Protein AF-A0A9D4QXK1-F1 (afdb_monomer_lite)

Foldseek 3Di:
DPPVLVVLLVVLVVVLVVLVVVLVVLVVVLVVQVVDPVRPVVSVVSVVVSVVSVVVSVVSVLVSVVSVLVVVLVVVLVVLCVVLVVVLVVLVVVCCVVPHHDPVSVVVSVVSVVVSVVVNVVSVVVSVVCSVVVVVVVVVVVVVVVVVVVVVVVVVVVVVVVVVVVVVVVVPD

Secondary structure (DSSP, 8-state):
--HHHHHHHHHHHHHHHHHHHHHHHHHHHHHHHTTSGGGHHHHHHHHHHHHHHHHHHHHHHHHHHHHHHHHHHHHHHHHHHHHHHHHHHHHHHHHGGGT---HHHHHHHHHHHHHHHHHHHHHHHHHHHHHHHHHHHHHHHHHHHHHHHHHHHHHHHHHHHHHHHHHHHHT--

Sequence (173 aa):
MSKKYHRAVRVIAGVDNVFVVFSMVLGATGIGVLSTIIAAPIAIAMEGAALGIGLLSIVGSQTNKKLSMKAEKHEQIKTLADAKLNTISDLISKALADDRISDEEYSLILSELDKFNQMKEEIRSKIREGLDEETKQSLIAKGRDDAILSFQTMFSKSKETFIKKDEHRSNNV

Structure (mmCIF, N/CA/C/O backbone):
data_AF-A0A9D4QXK1-F1
#
_entry.id   AF-A0A9D4QXK1-F1
#
loop_
_atom_site.group_PDB
_atom_site.id
_atom_site.type_symbol
_atom_site.label_atom_id
_atom_site.label_alt_id
_atom_site.label_comp_id
_atom_site.label_asym_id
_atom_site.label_entity_id
_atom_site.label_seq_id
_atom_site.pdbx_PDB_ins_code
_atom_site.Cartn_x
_atom_site.Cartn_y
_atom_site.Cartn_z
_atom_site.occupancy
_atom_site.B_iso_or_equiv
_atom_site.auth_seq_id
_atom_site.auth_comp_id
_atom_site.auth_asym_id
_atom_site.auth_atom_id
_atom_site.pdbx_PDB_model_num
ATOM 1 N N . MET A 1 1 ? -4.986 -7.744 4.309 1.00 53.44 1 MET A N 1
ATOM 2 C CA . MET A 1 1 ? -4.793 -7.047 3.014 1.00 53.44 1 MET A CA 1
ATOM 3 C C . MET A 1 1 ? -6.011 -7.110 2.092 1.00 53.44 1 MET A C 1
ATOM 5 O O . MET A 1 1 ? -6.608 -8.167 1.912 1.00 53.44 1 MET A O 1
ATOM 9 N N . SER A 1 2 ? -6.356 -6.003 1.423 1.00 60.94 2 SER A N 1
ATOM 10 C CA . SER A 1 2 ? -7.373 -5.997 0.355 1.00 60.94 2 SER A CA 1
ATOM 11 C C . SER A 1 2 ? -6.829 -6.686 -0.911 1.00 60.94 2 SER A C 1
ATOM 13 O O . SER A 1 2 ? -5.798 -6.282 -1.453 1.00 60.94 2 SER A O 1
ATOM 15 N N . LYS A 1 3 ? -7.535 -7.716 -1.414 1.00 69.12 3 LYS A N 1
ATOM 16 C CA . LYS A 1 3 ? -7.162 -8.500 -2.618 1.00 69.12 3 LYS A CA 1
ATOM 17 C C . LYS A 1 3 ? -6.831 -7.623 -3.837 1.00 69.12 3 LYS A C 1
ATOM 19 O O . LYS A 1 3 ? -6.024 -8.009 -4.680 1.00 69.12 3 LYS A O 1
ATOM 24 N N . LYS A 1 4 ? -7.443 -6.437 -3.922 1.00 69.75 4 LYS A N 1
ATOM 25 C CA . LYS A 1 4 ? -7.260 -5.484 -5.025 1.00 69.75 4 LYS A CA 1
ATOM 26 C C . LYS A 1 4 ? -5.856 -4.867 -5.026 1.00 69.75 4 LYS A C 1
ATOM 28 O O . LYS A 1 4 ? -5.248 -4.782 -6.088 1.00 69.75 4 LYS A O 1
ATOM 33 N N . TYR A 1 5 ? -5.314 -4.515 -3.857 1.00 68.38 5 TYR A N 1
ATOM 34 C CA . TYR A 1 5 ? -3.969 -3.933 -3.750 1.00 68.38 5 TYR A CA 1
ATOM 35 C C . TYR A 1 5 ? -2.878 -4.952 -4.059 1.00 68.38 5 TYR A C 1
ATOM 37 O O . TYR A 1 5 ? -1.964 -4.645 -4.816 1.00 68.38 5 TYR A O 1
ATOM 45 N N . HIS A 1 6 ? -3.016 -6.189 -3.571 1.00 72.94 6 HIS A N 1
ATOM 46 C CA . HIS A 1 6 ? -2.057 -7.241 -3.904 1.00 72.94 6 HIS A CA 1
ATOM 47 C C . HIS A 1 6 ? -1.997 -7.485 -5.419 1.00 72.94 6 HIS A C 1
ATOM 49 O O . HIS A 1 6 ? -0.912 -7.636 -5.981 1.00 72.94 6 HIS A O 1
ATOM 55 N N . ARG A 1 7 ? -3.153 -7.485 -6.093 1.00 73.25 7 ARG A N 1
ATOM 56 C CA . ARG A 1 7 ? -3.215 -7.662 -7.546 1.00 73.25 7 ARG A CA 1
ATOM 57 C C . ARG A 1 7 ? -2.539 -6.507 -8.286 1.00 73.25 7 ARG A C 1
ATOM 59 O O . ARG A 1 7 ? -1.777 -6.771 -9.204 1.00 73.25 7 ARG A O 1
ATOM 66 N N . ALA A 1 8 ? -2.769 -5.265 -7.862 1.00 71.88 8 ALA A N 1
ATOM 67 C CA . ALA A 1 8 ? -2.140 -4.090 -8.463 1.00 71.88 8 ALA A CA 1
ATOM 68 C C . ALA A 1 8 ? -0.610 -4.103 -8.305 1.00 71.88 8 ALA A C 1
ATOM 70 O O . ALA A 1 8 ? 0.101 -3.999 -9.298 1.00 71.88 8 ALA A O 1
ATOM 71 N N . VAL A 1 9 ? -0.109 -4.329 -7.085 1.00 74.06 9 VAL A N 1
ATOM 72 C CA . VAL A 1 9 ? 1.335 -4.417 -6.795 1.00 74.06 9 VAL A CA 1
ATOM 73 C C . VAL A 1 9 ? 1.996 -5.532 -7.610 1.00 74.06 9 VAL A C 1
ATOM 75 O O . VAL A 1 9 ? 3.072 -5.348 -8.169 1.00 74.06 9 VAL A O 1
ATOM 78 N N . ARG A 1 10 ? 1.327 -6.685 -7.735 1.00 78.00 10 ARG A N 1
ATOM 79 C CA . ARG A 1 10 ? 1.835 -7.829 -8.505 1.00 78.00 10 ARG A CA 1
ATOM 80 C C . ARG A 1 10 ? 1.894 -7.545 -10.007 1.00 78.00 10 ARG A C 1
ATOM 82 O O . ARG A 1 10 ? 2.845 -7.962 -10.656 1.00 78.00 10 ARG A O 1
ATOM 89 N N . VAL A 1 11 ? 0.893 -6.852 -10.554 1.00 74.06 11 VAL A N 1
ATOM 90 C CA . VAL A 1 11 ? 0.887 -6.452 -11.969 1.00 74.06 11 VAL A CA 1
ATOM 91 C C . VAL A 1 11 ? 2.004 -5.449 -12.243 1.00 74.06 11 VAL A C 1
ATOM 93 O O . VAL A 1 11 ? 2.743 -5.643 -13.200 1.00 74.06 11 VAL A O 1
ATOM 96 N N . ILE A 1 12 ? 2.179 -4.438 -11.386 1.00 76.44 12 ILE A N 1
ATOM 97 C CA . ILE A 1 12 ? 3.241 -3.433 -11.551 1.00 76.44 12 ILE A CA 1
ATOM 98 C C . ILE A 1 12 ? 4.625 -4.087 -11.473 1.00 76.44 12 ILE A C 1
ATOM 100 O O . ILE A 1 12 ? 5.431 -3.896 -12.373 1.00 76.44 12 ILE A O 1
ATOM 104 N N . ALA A 1 13 ? 4.869 -4.949 -10.480 1.00 75.75 13 ALA A N 1
ATOM 105 C CA . ALA A 1 13 ? 6.133 -5.682 -10.373 1.00 75.75 13 ALA A CA 1
ATOM 106 C C . ALA A 1 13 ? 6.399 -6.603 -11.581 1.00 75.75 13 ALA A C 1
ATOM 108 O O . ALA A 1 13 ? 7.540 -6.771 -12.005 1.00 75.75 13 ALA A O 1
ATOM 109 N N . GLY A 1 14 ? 5.346 -7.198 -12.153 1.00 79.12 14 GLY A N 1
ATOM 110 C CA . GLY A 1 14 ? 5.450 -7.975 -13.387 1.00 79.12 14 GLY A CA 1
ATOM 111 C C . GLY A 1 14 ? 5.849 -7.113 -14.586 1.00 79.12 14 GLY A C 1
ATOM 112 O O . GLY A 1 14 ? 6.724 -7.507 -15.351 1.00 79.12 14 GLY A O 1
ATOM 113 N N . VAL A 1 15 ? 5.247 -5.928 -14.724 1.00 77.12 15 VAL A N 1
ATOM 114 C CA . VAL A 1 15 ? 5.573 -4.970 -15.792 1.00 77.12 15 VAL A CA 1
ATOM 115 C C . VAL A 1 15 ? 7.001 -4.445 -15.648 1.00 77.12 15 VAL A C 1
ATOM 117 O O . VAL A 1 15 ? 7.724 -4.440 -16.641 1.00 77.12 15 VAL A O 1
ATOM 120 N N . ASP A 1 16 ? 7.436 -4.089 -14.437 1.00 74.25 16 ASP A N 1
ATOM 121 C CA . ASP A 1 16 ? 8.802 -3.612 -14.179 1.00 74.25 16 ASP A CA 1
ATOM 122 C C . ASP A 1 16 ? 9.849 -4.674 -14.556 1.00 74.25 16 ASP A C 1
ATOM 124 O O . ASP A 1 16 ? 10.820 -4.364 -15.244 1.00 74.25 16 ASP A O 1
ATOM 128 N N . ASN A 1 17 ? 9.632 -5.947 -14.198 1.00 76.88 17 ASN A N 1
ATOM 129 C CA . ASN A 1 17 ? 10.530 -7.042 -14.589 1.00 76.88 17 ASN A CA 1
ATOM 130 C C . ASN A 1 17 ? 10.609 -7.218 -16.112 1.00 76.88 17 ASN A C 1
ATOM 132 O O . ASN A 1 17 ? 11.695 -7.417 -16.656 1.00 76.88 17 ASN A O 1
ATOM 136 N N . VAL A 1 18 ? 9.474 -7.121 -16.810 1.00 79.12 18 VAL A N 1
ATOM 137 C CA . VAL A 1 18 ? 9.440 -7.184 -18.279 1.00 79.12 18 VAL A CA 1
ATOM 138 C C . VAL A 1 18 ? 10.192 -5.997 -18.883 1.00 79.12 18 VAL A C 1
ATOM 140 O O . VAL A 1 18 ? 10.977 -6.185 -19.810 1.00 79.12 18 VAL A O 1
ATOM 143 N N . PHE A 1 19 ? 10.019 -4.795 -18.330 1.00 76.25 19 PHE A N 1
ATOM 144 C CA . PHE A 1 19 ? 10.722 -3.586 -18.762 1.00 76.25 19 PHE A CA 1
ATOM 145 C C . PHE A 1 19 ? 12.237 -3.683 -18.562 1.00 76.25 19 PHE A C 1
ATOM 147 O O . PHE A 1 19 ? 12.995 -3.321 -19.461 1.00 76.25 19 PHE A O 1
ATOM 154 N N . VAL A 1 20 ? 12.695 -4.204 -17.421 1.00 74.69 20 VAL A N 1
ATOM 155 C CA . VAL A 1 20 ? 14.126 -4.393 -17.131 1.00 74.69 20 VAL A CA 1
ATOM 156 C C . VAL A 1 20 ? 14.752 -5.391 -18.103 1.00 74.69 20 VAL A C 1
ATOM 158 O O . VAL A 1 20 ? 15.783 -5.093 -18.706 1.00 74.69 20 VAL A O 1
ATOM 161 N N . VAL A 1 21 ? 14.107 -6.540 -18.321 1.00 79.75 21 VAL A N 1
ATOM 162 C CA . VAL A 1 21 ? 14.592 -7.550 -19.275 1.00 79.75 21 VAL A CA 1
ATOM 163 C C . VAL A 1 21 ? 14.624 -6.982 -20.693 1.00 79.75 21 VAL A C 1
ATOM 165 O O . VAL A 1 21 ? 15.623 -7.125 -21.394 1.00 79.75 21 VAL A O 1
ATOM 168 N N . PHE A 1 22 ? 13.568 -6.279 -21.101 1.00 78.75 22 PHE A N 1
ATOM 169 C CA . PHE A 1 22 ? 13.499 -5.638 -22.411 1.00 78.75 22 PHE A CA 1
ATOM 170 C C . PHE A 1 22 ? 14.601 -4.583 -22.595 1.00 78.75 22 PHE A C 1
ATOM 172 O O . PHE A 1 22 ? 15.231 -4.537 -23.648 1.00 78.75 22 PHE A O 1
ATOM 179 N N . SER A 1 23 ? 14.906 -3.805 -21.552 1.00 70.50 23 SER A N 1
ATOM 180 C CA . SER A 1 23 ? 15.992 -2.813 -21.556 1.00 70.50 23 SER A CA 1
ATOM 181 C C . SER A 1 23 ? 17.371 -3.454 -21.716 1.00 70.50 23 SER A C 1
ATOM 183 O O . SER A 1 23 ? 18.197 -2.948 -22.474 1.00 70.50 23 SER A O 1
ATOM 185 N N . MET A 1 24 ? 17.627 -4.579 -21.038 1.00 76.69 24 MET A N 1
ATOM 186 C CA . MET A 1 24 ? 18.891 -5.313 -21.175 1.00 76.69 24 MET A CA 1
ATOM 187 C C . MET A 1 24 ? 19.067 -5.881 -22.588 1.00 76.69 24 MET A C 1
ATOM 189 O O . MET A 1 24 ? 20.158 -5.793 -23.150 1.00 76.69 24 MET A O 1
ATOM 193 N N . VAL A 1 25 ? 17.995 -6.419 -23.181 1.00 78.94 25 VAL A N 1
ATOM 194 C CA . VAL A 1 25 ? 18.010 -6.921 -24.566 1.00 78.94 25 VAL A CA 1
ATOM 195 C C . VAL A 1 25 ? 18.282 -5.781 -25.547 1.00 78.94 25 VAL A C 1
ATOM 197 O O . VAL A 1 25 ? 19.178 -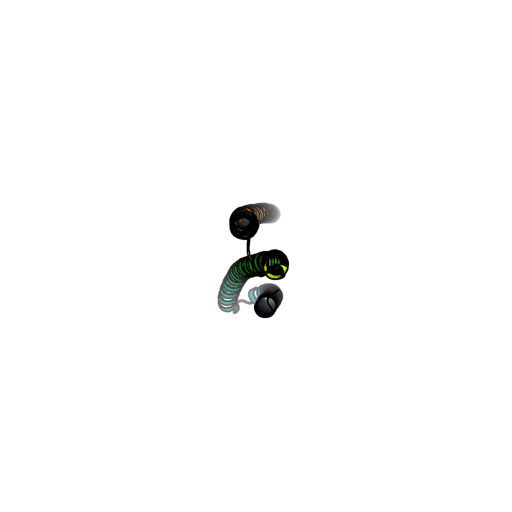5.902 -26.382 1.00 78.94 25 VAL A O 1
ATOM 200 N N . LEU A 1 26 ? 17.579 -4.653 -25.403 1.00 72.69 26 LEU A N 1
ATOM 201 C CA . LEU A 1 26 ? 17.791 -3.456 -26.222 1.00 72.69 26 LEU A CA 1
ATOM 202 C C . LEU A 1 26 ? 19.235 -2.953 -26.136 1.00 72.69 26 LEU A C 1
ATOM 204 O O . LEU A 1 26 ? 19.859 -2.728 -27.173 1.00 72.69 26 LEU A O 1
ATOM 208 N N . GLY A 1 27 ? 19.787 -2.851 -24.924 1.00 70.50 27 GLY A N 1
ATOM 209 C CA . GLY A 1 27 ? 21.168 -2.419 -24.698 1.00 70.50 27 GLY A CA 1
ATOM 210 C C . GLY A 1 27 ? 22.202 -3.333 -25.361 1.00 70.50 27 GLY A C 1
ATOM 211 O O . GLY A 1 27 ? 23.131 -2.845 -26.001 1.00 70.50 27 GLY A O 1
ATOM 212 N N . ALA A 1 28 ? 22.013 -4.655 -25.285 1.00 73.06 28 ALA A N 1
ATOM 213 C CA . ALA A 1 28 ? 22.903 -5.618 -25.935 1.00 73.06 28 ALA A CA 1
ATOM 214 C C . ALA A 1 28 ? 22.831 -5.538 -27.471 1.00 73.06 28 ALA A C 1
ATOM 216 O O . ALA A 1 28 ? 23.858 -5.592 -28.148 1.00 73.06 28 ALA A O 1
ATOM 217 N N . THR A 1 29 ? 21.630 -5.366 -28.034 1.00 68.62 29 THR A N 1
ATOM 218 C CA . THR A 1 29 ? 21.448 -5.258 -29.492 1.00 68.62 29 THR A CA 1
ATOM 219 C C . THR A 1 29 ? 21.895 -3.911 -30.065 1.00 68.62 29 THR A C 1
ATOM 221 O O . THR A 1 29 ? 22.400 -3.866 -31.187 1.00 68.62 29 THR A O 1
ATOM 224 N N . GLY A 1 30 ? 21.774 -2.818 -29.304 1.00 65.69 30 GLY A N 1
ATOM 225 C CA . GLY A 1 30 ? 22.119 -1.466 -29.754 1.00 65.69 30 GLY A CA 1
ATOM 226 C C . GLY A 1 30 ? 23.599 -1.301 -30.108 1.00 65.69 30 GLY A C 1
ATOM 227 O O . GLY A 1 30 ? 23.924 -0.704 -31.134 1.00 65.69 30 GLY A O 1
ATOM 228 N N . ILE A 1 31 ? 24.491 -1.914 -29.322 1.00 64.81 31 ILE A N 1
ATOM 229 C CA . ILE A 1 31 ? 25.946 -1.887 -29.558 1.00 64.81 31 ILE A CA 1
ATOM 230 C C . ILE A 1 31 ? 26.304 -2.598 -30.874 1.00 64.81 31 ILE A C 1
ATOM 232 O O . ILE A 1 31 ? 27.152 -2.123 -31.627 1.00 64.81 31 ILE A O 1
ATOM 236 N N . GLY A 1 32 ? 25.628 -3.709 -31.187 1.00 66.12 32 GLY A N 1
ATOM 237 C CA . GLY A 1 32 ? 25.845 -4.443 -32.437 1.00 66.12 32 GLY A CA 1
ATOM 238 C C . GLY A 1 32 ? 25.358 -3.673 -33.665 1.00 66.12 32 GLY A C 1
ATOM 239 O O . GLY A 1 32 ? 26.031 -3.652 -34.694 1.00 66.12 32 GLY A O 1
ATOM 240 N N . VAL A 1 33 ? 24.220 -2.988 -33.545 1.00 65.31 33 VAL A N 1
ATOM 241 C CA . VAL A 1 33 ? 23.610 -2.213 -34.635 1.00 65.31 33 VAL A CA 1
ATOM 242 C C . VAL A 1 33 ? 24.463 -0.984 -34.976 1.00 65.31 33 VAL A C 1
ATOM 244 O O . VAL A 1 33 ? 24.772 -0.784 -36.150 1.00 65.31 33 VAL A O 1
ATOM 247 N N . LEU A 1 34 ? 24.972 -0.251 -33.975 1.00 64.19 34 LEU A N 1
ATOM 248 C CA . LEU A 1 34 ? 25.872 0.906 -34.145 1.00 64.19 34 LEU A CA 1
ATOM 249 C C . LEU A 1 34 ? 27.166 0.616 -34.931 1.00 64.19 34 LEU A C 1
ATOM 251 O O . LEU A 1 34 ? 27.775 1.548 -35.452 1.00 64.19 34 LEU A O 1
ATOM 255 N N . SER A 1 35 ? 27.578 -0.651 -35.061 1.00 68.56 35 SER A N 1
ATOM 256 C CA . SER A 1 35 ? 28.758 -1.035 -35.852 1.00 68.56 35 SER A CA 1
ATOM 257 C C . SER A 1 35 ? 28.579 -0.860 -37.371 1.00 68.56 35 SER A C 1
ATOM 259 O O . SER A 1 35 ? 29.553 -0.926 -38.120 1.00 68.56 35 SER A O 1
ATOM 261 N N . THR A 1 36 ? 27.352 -0.610 -37.845 1.00 73.44 36 THR A N 1
ATOM 262 C CA . THR A 1 36 ? 27.028 -0.488 -39.275 1.00 73.44 36 THR A CA 1
ATOM 263 C C . THR A 1 36 ? 26.657 0.950 -39.664 1.00 73.44 36 THR A C 1
ATOM 265 O O . THR A 1 36 ? 25.925 1.635 -38.960 1.00 73.44 36 THR A O 1
ATOM 268 N N . ILE A 1 37 ? 27.123 1.428 -40.826 1.00 62.06 37 ILE A N 1
ATOM 269 C CA . ILE A 1 37 ? 26.942 2.827 -41.287 1.00 62.06 37 ILE A CA 1
ATOM 270 C C . ILE A 1 37 ? 25.455 3.215 -41.456 1.00 62.06 37 ILE A C 1
ATOM 272 O O . ILE A 1 37 ? 25.081 4.373 -41.288 1.00 62.06 37 ILE A O 1
ATOM 276 N N . ILE A 1 38 ? 24.585 2.242 -41.743 1.00 70.25 38 ILE A N 1
ATOM 277 C CA . ILE A 1 38 ? 23.143 2.444 -41.981 1.00 70.25 38 ILE A CA 1
ATOM 278 C C . ILE A 1 38 ? 22.361 2.551 -40.653 1.00 70.25 38 ILE A C 1
ATOM 280 O O . ILE A 1 38 ? 21.196 2.943 -40.632 1.00 70.25 38 ILE A O 1
ATOM 284 N N . ALA A 1 39 ? 22.991 2.241 -39.519 1.00 65.06 39 ALA A N 1
ATOM 285 C CA . ALA A 1 39 ? 22.311 2.102 -38.238 1.00 65.06 39 ALA A CA 1
ATOM 286 C C . ALA A 1 39 ? 22.121 3.388 -37.435 1.00 65.06 39 ALA A C 1
ATOM 288 O O . ALA A 1 39 ? 21.347 3.371 -36.479 1.00 65.06 39 ALA A O 1
ATOM 289 N N . ALA A 1 40 ? 22.781 4.492 -37.787 1.00 68.00 40 ALA A N 1
ATOM 290 C CA . ALA A 1 40 ? 22.709 5.726 -37.001 1.00 68.00 40 ALA A CA 1
ATOM 291 C C . ALA A 1 40 ? 21.262 6.218 -36.736 1.00 68.00 40 ALA A C 1
ATOM 293 O O . ALA A 1 40 ? 20.954 6.529 -35.585 1.00 68.00 40 ALA A O 1
ATOM 294 N N . PRO A 1 41 ? 20.324 6.209 -37.709 1.00 75.06 41 PRO A N 1
ATOM 295 C CA . PRO A 1 41 ? 18.931 6.593 -37.450 1.00 75.06 41 PRO A CA 1
ATOM 296 C C . PRO A 1 41 ? 18.198 5.616 -36.518 1.00 75.06 41 PRO A C 1
ATOM 298 O O . PRO A 1 41 ? 17.369 6.024 -35.706 1.00 75.06 41 PRO A O 1
ATOM 301 N N . ILE A 1 42 ? 18.517 4.322 -36.619 1.00 75.94 42 ILE A N 1
ATOM 302 C CA . ILE A 1 42 ? 17.909 3.254 -35.815 1.00 75.94 42 ILE A CA 1
ATOM 303 C C . ILE A 1 42 ? 18.411 3.336 -34.367 1.00 75.94 42 ILE A C 1
ATOM 305 O O . ILE A 1 42 ? 17.629 3.176 -33.431 1.00 75.94 42 ILE A O 1
ATOM 309 N N . ALA A 1 43 ? 19.696 3.637 -34.174 1.00 71.56 43 ALA A N 1
ATOM 310 C CA . ALA A 1 43 ? 20.295 3.811 -32.859 1.00 71.56 43 ALA A CA 1
ATOM 311 C C . ALA A 1 43 ? 19.713 5.022 -32.113 1.00 71.56 43 ALA A C 1
ATOM 313 O O . ALA A 1 43 ? 19.345 4.887 -30.950 1.00 71.56 43 ALA A O 1
ATOM 314 N N . ILE A 1 44 ? 19.520 6.159 -32.795 1.00 75.06 44 ILE A N 1
ATOM 315 C CA . ILE A 1 44 ? 18.885 7.352 -32.204 1.00 75.06 44 ILE A CA 1
ATOM 316 C C . ILE A 1 44 ? 17.458 7.035 -31.723 1.00 75.06 44 ILE A C 1
ATOM 318 O O . ILE A 1 44 ? 17.068 7.419 -30.619 1.00 75.06 44 ILE A O 1
ATOM 322 N N . ALA A 1 45 ? 16.677 6.297 -32.521 1.00 78.88 45 ALA A N 1
ATOM 323 C CA . ALA A 1 45 ? 15.330 5.884 -32.131 1.00 78.88 45 ALA A CA 1
ATOM 324 C C . ALA A 1 45 ? 15.334 4.910 -30.934 1.00 78.88 45 ALA A C 1
ATOM 326 O O . ALA A 1 45 ? 14.494 5.028 -30.039 1.00 78.88 45 ALA A O 1
ATOM 327 N N . MET A 1 46 ? 16.290 3.973 -30.890 1.00 73.94 46 MET A N 1
ATOM 328 C CA . MET A 1 46 ? 16.439 3.024 -29.780 1.00 73.94 46 MET A CA 1
ATOM 329 C C . MET A 1 46 ? 16.857 3.700 -28.471 1.00 73.94 46 MET A C 1
ATOM 331 O O . MET A 1 46 ? 16.291 3.382 -27.425 1.00 73.94 46 MET A O 1
ATOM 335 N N . GLU A 1 47 ? 17.798 4.645 -28.507 1.00 71.31 47 GLU A N 1
ATOM 336 C CA . GLU A 1 47 ? 18.212 5.394 -27.314 1.00 71.31 47 GLU A CA 1
ATOM 337 C C . GLU A 1 47 ? 17.059 6.235 -26.752 1.00 71.31 47 GLU A C 1
ATOM 339 O O . GLU A 1 47 ? 16.825 6.238 -25.541 1.00 71.31 47 GLU A O 1
ATOM 344 N N . GLY A 1 48 ? 16.264 6.866 -27.624 1.00 76.81 48 GLY A N 1
ATOM 345 C CA . GLY A 1 48 ? 15.051 7.580 -27.217 1.00 76.81 48 GLY A CA 1
ATOM 346 C C . GLY A 1 48 ? 14.030 6.672 -26.521 1.00 76.81 48 GLY A C 1
ATOM 347 O O . GLY A 1 48 ? 13.467 7.042 -25.487 1.00 76.81 48 GLY A O 1
ATOM 348 N N . ALA A 1 49 ? 13.830 5.456 -27.039 1.00 77.69 49 ALA A N 1
ATOM 349 C CA . ALA A 1 49 ? 12.956 4.467 -26.413 1.00 77.69 49 ALA A CA 1
ATOM 350 C C . ALA A 1 49 ? 13.501 3.994 -25.054 1.00 77.69 49 ALA A C 1
ATOM 352 O O . ALA A 1 49 ? 12.746 3.936 -24.083 1.00 77.69 49 ALA A O 1
ATOM 353 N N . ALA A 1 50 ? 14.803 3.714 -24.954 1.00 73.75 50 ALA A N 1
ATOM 354 C CA . ALA A 1 50 ? 15.443 3.279 -23.713 1.00 73.75 50 ALA A CA 1
ATOM 355 C C . ALA A 1 50 ? 15.334 4.336 -22.598 1.00 73.75 50 ALA A C 1
ATOM 357 O O . ALA A 1 50 ? 15.022 3.997 -21.454 1.00 73.75 50 ALA A O 1
ATOM 358 N N . LEU A 1 51 ? 15.504 5.621 -22.930 1.00 76.44 51 LEU A N 1
ATOM 359 C CA . LEU A 1 51 ? 15.306 6.724 -21.982 1.00 76.44 51 LEU A CA 1
ATOM 360 C C . LEU A 1 51 ? 13.852 6.813 -21.495 1.00 76.44 51 LEU A C 1
ATOM 362 O O . LEU A 1 51 ? 13.609 6.966 -20.295 1.00 76.44 51 LEU A O 1
ATOM 366 N N . GLY A 1 52 ? 12.877 6.669 -22.399 1.00 78.25 52 GLY A N 1
ATOM 367 C CA . GLY A 1 52 ? 11.456 6.658 -22.036 1.00 78.25 52 GLY A CA 1
ATOM 368 C C . GLY A 1 52 ? 11.089 5.489 -21.117 1.00 78.25 52 GLY A C 1
ATOM 369 O O . GLY A 1 52 ? 10.356 5.659 -20.142 1.00 78.25 52 GLY A O 1
ATOM 370 N N . ILE A 1 53 ? 11.659 4.315 -21.389 1.00 77.44 53 ILE A N 1
ATOM 371 C CA . ILE A 1 53 ? 11.478 3.092 -20.604 1.00 77.44 53 ILE A CA 1
ATOM 372 C C . ILE A 1 53 ? 12.056 3.251 -19.193 1.00 77.44 53 ILE A C 1
ATOM 374 O O . ILE A 1 53 ? 11.370 2.951 -18.215 1.00 77.44 53 ILE A O 1
ATOM 378 N N . GLY A 1 54 ? 13.269 3.796 -19.067 1.00 75.00 54 GLY A N 1
ATOM 379 C CA . GLY A 1 54 ? 13.894 4.058 -17.769 1.00 75.00 54 GLY A CA 1
ATOM 380 C C . GLY A 1 54 ? 13.093 5.036 -16.902 1.00 75.00 54 GLY A C 1
ATOM 381 O O . GLY A 1 54 ? 12.905 4.798 -15.706 1.00 75.00 54 GLY A O 1
ATOM 382 N N . LEU A 1 55 ? 12.557 6.106 -17.501 1.00 75.56 55 LEU A N 1
ATOM 383 C CA . LEU A 1 55 ? 11.688 7.057 -16.799 1.00 75.56 55 LEU A CA 1
ATOM 384 C C . LEU A 1 55 ? 10.386 6.404 -16.321 1.00 75.56 55 LEU A C 1
ATOM 386 O O . LEU A 1 55 ? 9.958 6.649 -15.189 1.00 75.56 55 LEU A O 1
ATOM 390 N N . LEU A 1 56 ? 9.777 5.546 -17.145 1.00 76.81 56 LEU A N 1
ATOM 391 C CA . LEU A 1 56 ? 8.534 4.864 -16.792 1.00 76.81 56 LEU A CA 1
ATOM 392 C C . LEU A 1 56 ? 8.719 3.916 -15.598 1.00 76.81 56 LEU A C 1
ATOM 394 O O . LEU A 1 56 ? 7.887 3.930 -14.691 1.00 76.81 56 LEU A O 1
ATOM 398 N N . SER A 1 57 ? 9.827 3.172 -15.540 1.00 72.56 57 SER A N 1
ATOM 399 C CA . SER A 1 57 ? 10.143 2.277 -14.415 1.00 72.56 57 SER A CA 1
ATOM 400 C C . SER A 1 57 ? 10.305 3.030 -13.088 1.00 72.56 57 SER A C 1
ATOM 402 O O . SER A 1 57 ? 9.863 2.566 -12.037 1.00 72.56 57 SER A O 1
ATOM 404 N N . ILE A 1 58 ? 10.887 4.235 -13.112 1.00 74.19 58 ILE A N 1
ATOM 405 C CA . ILE A 1 58 ? 11.028 5.072 -11.906 1.00 74.19 58 ILE A CA 1
ATOM 406 C C . ILE A 1 58 ? 9.651 5.518 -11.393 1.00 74.19 58 ILE A C 1
ATOM 408 O O . ILE A 1 58 ? 9.374 5.446 -10.191 1.00 74.19 58 ILE A O 1
ATOM 412 N N . VAL A 1 59 ? 8.772 5.954 -12.299 1.00 77.31 59 VAL A N 1
ATOM 413 C CA . VAL A 1 59 ? 7.400 6.364 -11.958 1.00 77.31 59 VAL A CA 1
ATOM 414 C C . VAL A 1 59 ? 6.574 5.166 -11.473 1.00 77.31 59 VAL A C 1
ATOM 416 O O . VAL A 1 59 ? 5.829 5.285 -10.492 1.00 77.31 59 VAL A O 1
ATOM 419 N N . GLY A 1 60 ? 6.737 4.002 -12.109 1.00 76.69 60 GLY A N 1
ATOM 420 C CA . GLY A 1 60 ? 6.114 2.737 -11.716 1.00 76.69 60 GLY A CA 1
ATOM 421 C C . GLY A 1 60 ? 6.492 2.333 -10.293 1.00 76.69 60 GLY A C 1
ATOM 422 O O . GLY A 1 60 ? 5.610 2.133 -9.454 1.00 76.69 60 GLY A O 1
ATOM 423 N N . SER A 1 61 ? 7.789 2.351 -9.981 1.00 73.62 61 SER A N 1
ATOM 424 C CA . SER A 1 61 ? 8.332 2.058 -8.650 1.00 73.62 61 SER A CA 1
ATOM 425 C C . SER A 1 61 ? 7.777 2.986 -7.561 1.00 73.62 61 SER A C 1
ATOM 427 O O . SER A 1 61 ? 7.266 2.512 -6.540 1.00 73.62 61 SER A O 1
ATOM 429 N N . GLN A 1 62 ? 7.778 4.308 -7.784 1.00 76.38 62 GLN A N 1
ATOM 430 C CA . GLN A 1 62 ? 7.196 5.254 -6.820 1.00 76.38 62 GLN A CA 1
ATOM 431 C C . GLN A 1 62 ? 5.700 5.013 -6.601 1.00 76.38 62 GLN A C 1
ATOM 433 O O . GLN A 1 62 ? 5.202 5.094 -5.474 1.00 76.38 62 GLN A O 1
ATOM 438 N N . THR A 1 63 ? 4.969 4.705 -7.671 1.00 76.31 63 THR A N 1
ATOM 439 C CA . THR A 1 63 ? 3.534 4.423 -7.592 1.00 76.31 63 THR A CA 1
ATOM 440 C C . THR A 1 63 ? 3.273 3.128 -6.823 1.00 76.31 63 THR A C 1
ATOM 442 O O . THR A 1 63 ? 2.371 3.084 -5.984 1.00 76.31 63 THR A O 1
ATOM 445 N N . ASN A 1 64 ? 4.095 2.099 -7.042 1.00 77.94 64 ASN A N 1
ATOM 446 C CA . ASN A 1 64 ? 4.004 0.822 -6.346 1.00 77.94 64 ASN A CA 1
ATOM 447 C C . ASN A 1 64 ? 4.189 0.988 -4.829 1.00 77.94 64 ASN A C 1
ATOM 449 O O . ASN A 1 64 ? 3.370 0.504 -4.048 1.00 77.94 64 ASN A O 1
ATOM 453 N N . LYS A 1 65 ? 5.201 1.762 -4.417 1.00 77.12 65 LYS A N 1
ATOM 454 C CA . LYS A 1 65 ? 5.459 2.086 -3.004 1.00 77.12 65 LYS A CA 1
ATOM 455 C C . LYS A 1 65 ? 4.307 2.853 -2.354 1.00 77.12 65 LYS A C 1
ATOM 457 O O . LYS A 1 65 ? 3.835 2.505 -1.275 1.00 77.12 65 LYS A O 1
ATOM 462 N N . LYS A 1 66 ? 3.766 3.868 -3.037 1.00 79.19 66 LYS A N 1
ATOM 463 C CA . LYS A 1 66 ? 2.597 4.606 -2.525 1.00 79.19 66 LYS A CA 1
ATOM 464 C C . LYS A 1 66 ? 1.378 3.697 -2.357 1.00 79.19 66 LYS A C 1
ATOM 466 O O . LYS A 1 66 ? 0.608 3.865 -1.409 1.00 79.19 66 LYS A O 1
ATOM 471 N N . LEU A 1 67 ? 1.185 2.739 -3.263 1.00 77.38 67 LEU A N 1
ATOM 472 C CA . LEU A 1 67 ? 0.087 1.777 -3.185 1.00 77.38 67 LEU A CA 1
ATOM 473 C C . LEU A 1 67 ? 0.271 0.766 -2.049 1.00 77.38 67 LEU A C 1
ATOM 475 O O . LEU A 1 67 ? -0.716 0.478 -1.368 1.00 77.38 67 LEU A O 1
ATOM 479 N N . SER A 1 68 ? 1.487 0.264 -1.813 1.00 77.56 68 SER A N 1
ATOM 480 C CA .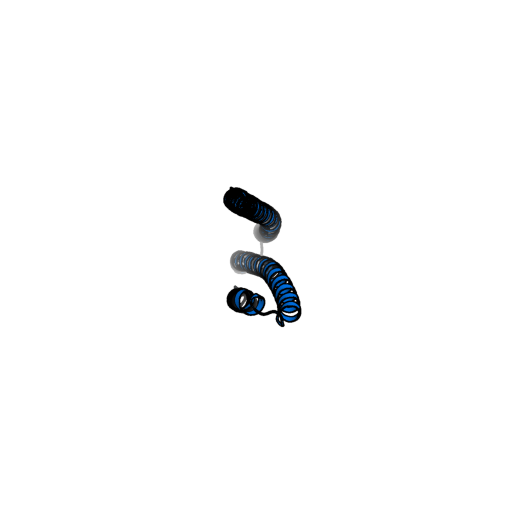 SER A 1 68 ? 1.762 -0.661 -0.706 1.00 77.56 68 SER A CA 1
ATOM 481 C C . SER A 1 68 ? 1.537 0.009 0.650 1.00 77.56 68 SER A C 1
ATOM 483 O O . SER A 1 68 ? 0.778 -0.521 1.459 1.00 77.56 68 SER A O 1
ATOM 485 N N . MET A 1 69 ? 2.051 1.224 0.858 1.00 76.56 69 MET A N 1
ATOM 486 C CA . MET A 1 69 ? 1.833 1.974 2.104 1.00 76.56 69 MET A CA 1
ATOM 487 C C . MET A 1 69 ? 0.358 2.331 2.320 1.00 76.56 69 MET A C 1
ATOM 489 O O . MET A 1 69 ? -0.161 2.282 3.436 1.00 76.56 69 MET A O 1
ATOM 493 N N . LYS A 1 70 ? -0.377 2.659 1.247 1.00 79.88 70 LYS A N 1
ATOM 494 C CA . LYS A 1 70 ? -1.824 2.912 1.341 1.00 79.88 70 LYS A CA 1
ATOM 495 C C . LYS A 1 70 ? -2.591 1.647 1.734 1.00 79.88 70 LYS A C 1
ATOM 497 O O . LYS A 1 70 ? -3.573 1.752 2.472 1.00 79.88 70 LYS A O 1
ATOM 502 N N . ALA A 1 71 ? -2.156 0.483 1.250 1.00 79.56 71 ALA A N 1
ATOM 503 C CA . ALA A 1 71 ? -2.731 -0.807 1.609 1.00 79.56 71 ALA A CA 1
ATOM 504 C C . ALA A 1 71 ? -2.444 -1.164 3.073 1.00 79.56 71 ALA A C 1
ATOM 506 O O . ALA A 1 71 ? -3.374 -1.527 3.791 1.00 79.56 71 ALA A O 1
ATOM 507 N N . GLU A 1 72 ? -1.199 -0.989 3.515 1.00 81.62 72 GLU A N 1
ATOM 508 C CA . GLU A 1 72 ? -0.773 -1.219 4.897 1.00 81.62 72 GLU A CA 1
ATOM 509 C C . GLU A 1 72 ? -1.556 -0.341 5.876 1.00 81.62 72 GLU A C 1
ATOM 511 O O . GLU A 1 72 ? -2.168 -0.852 6.813 1.00 81.62 72 GLU A O 1
ATOM 516 N N . LYS A 1 73 ? -1.669 0.963 5.591 1.00 82.62 73 LYS A N 1
ATOM 517 C CA . LYS A 1 73 ? -2.501 1.885 6.376 1.00 82.62 73 LYS A CA 1
ATOM 518 C C . LYS A 1 73 ? -3.933 1.375 6.536 1.00 82.62 73 LYS A C 1
ATOM 520 O O . LYS A 1 73 ? -4.520 1.468 7.610 1.00 82.62 73 LYS A O 1
ATOM 525 N N . HIS A 1 74 ? -4.538 0.899 5.448 1.00 85.25 74 HIS A N 1
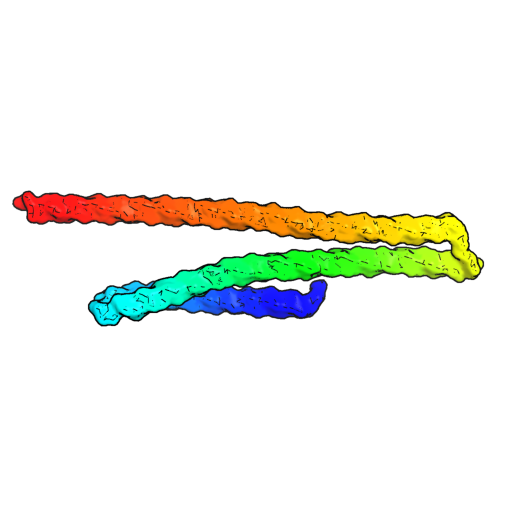ATOM 526 C CA . HIS A 1 74 ? -5.918 0.417 5.477 1.00 85.25 74 HIS A CA 1
ATOM 527 C C . HIS A 1 74 ? -6.070 -0.852 6.308 1.00 85.25 74 HIS A C 1
ATOM 529 O O . HIS A 1 74 ? -7.072 -1.010 6.997 1.00 85.25 74 HIS A O 1
ATOM 535 N N . GLU A 1 75 ? -5.087 -1.740 6.247 1.00 84.81 75 GLU A N 1
ATOM 536 C CA . GLU A 1 75 ? -5.073 -2.952 7.050 1.00 84.81 75 GLU A CA 1
ATOM 537 C C . GLU A 1 75 ? -4.900 -2.652 8.534 1.00 84.81 75 GLU A C 1
ATOM 539 O O . GLU A 1 75 ? -5.702 -3.132 9.325 1.00 84.81 75 GLU A O 1
ATOM 544 N N . GLN A 1 76 ? -3.950 -1.793 8.903 1.00 85.12 76 GLN A N 1
ATOM 545 C CA . GLN A 1 76 ? -3.745 -1.394 10.296 1.00 85.12 76 GLN A CA 1
ATOM 546 C C . GLN A 1 76 ? -4.995 -0.730 10.890 1.00 85.12 76 GLN A C 1
ATOM 548 O O . GLN A 1 76 ? -5.435 -1.109 11.973 1.00 85.12 76 GLN A O 1
ATOM 553 N N . ILE A 1 77 ? -5.625 0.204 10.161 1.00 87.56 77 ILE A N 1
ATOM 554 C CA . ILE A 1 77 ? -6.876 0.841 10.609 1.00 87.56 77 ILE A CA 1
ATOM 555 C C . ILE A 1 77 ? -8.002 -0.186 10.723 1.00 87.56 77 ILE A C 1
ATOM 557 O O . ILE A 1 77 ? -8.785 -0.112 11.666 1.00 87.56 77 ILE A O 1
ATOM 561 N N . LYS A 1 78 ? -8.103 -1.131 9.781 1.00 89.00 78 LYS A N 1
ATOM 562 C CA . LYS A 1 78 ? -9.139 -2.163 9.827 1.00 89.00 78 LYS A CA 1
ATOM 563 C C . LYS A 1 78 ? -8.962 -3.062 11.049 1.00 89.00 78 LYS A C 1
ATOM 565 O O . LYS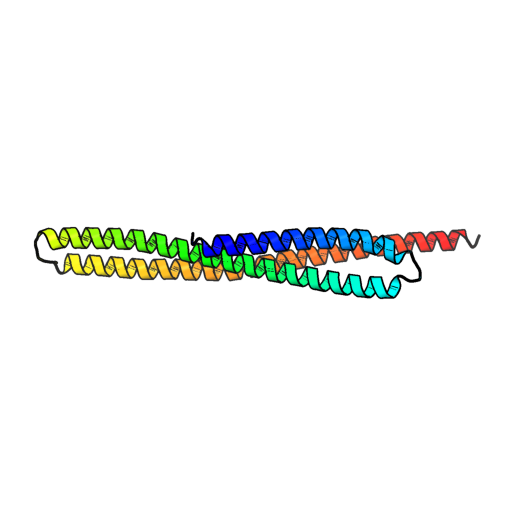 A 1 78 ? -9.911 -3.233 11.796 1.00 89.00 78 LYS A O 1
ATOM 570 N N . THR A 1 79 ? -7.762 -3.586 11.277 1.00 89.00 79 THR A N 1
ATOM 571 C CA . THR A 1 79 ? -7.475 -4.445 12.433 1.00 89.00 79 THR A CA 1
ATOM 572 C C . THR A 1 79 ? -7.730 -3.709 13.747 1.00 89.00 79 THR A C 1
ATOM 574 O O . THR A 1 79 ? -8.318 -4.273 14.665 1.00 89.00 79 THR A O 1
ATOM 577 N N . LEU A 1 80 ? -7.344 -2.431 13.826 1.00 87.69 80 LEU A N 1
ATOM 578 C CA . LEU A 1 80 ? -7.633 -1.588 14.982 1.00 87.69 80 LEU A CA 1
ATOM 579 C C . LEU A 1 80 ? -9.144 -1.387 15.183 1.00 87.69 80 LEU A C 1
ATOM 581 O O . LEU A 1 80 ? -9.623 -1.465 16.311 1.00 87.69 80 LEU A O 1
ATOM 585 N N . ALA A 1 81 ? -9.889 -1.136 14.104 1.00 87.31 81 ALA A N 1
ATOM 586 C CA . ALA A 1 81 ? -11.338 -0.979 14.155 1.00 87.31 81 ALA A CA 1
ATOM 587 C C . ALA A 1 81 ? -12.026 -2.272 14.603 1.00 87.31 81 ALA A C 1
ATOM 589 O O . ALA A 1 81 ? -12.863 -2.216 15.494 1.00 87.31 81 ALA A O 1
ATOM 590 N N . ASP A 1 82 ? -11.631 -3.421 14.052 1.00 89.81 82 ASP A N 1
ATOM 591 C CA . ASP A 1 82 ? -12.175 -4.730 14.425 1.00 89.81 82 ASP A CA 1
ATOM 592 C C . ASP A 1 82 ? -11.903 -5.025 15.917 1.00 89.81 82 ASP A C 1
ATOM 594 O O . ASP A 1 82 ? -12.798 -5.456 16.642 1.00 89.81 82 ASP A O 1
ATOM 598 N N . ALA A 1 83 ? -10.700 -4.715 16.417 1.00 88.19 83 ALA A N 1
ATOM 599 C CA . ALA A 1 83 ? -10.358 -4.887 17.830 1.00 88.19 83 ALA A CA 1
ATOM 600 C C . ALA A 1 83 ? -11.179 -3.973 18.757 1.00 88.19 83 ALA A C 1
ATOM 602 O O . ALA A 1 83 ? -11.733 -4.441 19.749 1.00 88.19 83 ALA A O 1
ATOM 603 N N . LYS A 1 84 ? -11.286 -2.677 18.433 1.00 87.38 84 LYS A N 1
ATOM 604 C CA . LYS A 1 84 ? -12.040 -1.706 19.246 1.00 87.38 84 LYS A CA 1
ATOM 605 C C . LYS A 1 84 ? -13.543 -1.961 19.198 1.00 87.38 84 LYS A C 1
ATOM 607 O O . LYS A 1 84 ? -14.210 -1.817 20.217 1.00 87.38 84 LYS A O 1
ATOM 612 N N . LEU A 1 85 ? -14.065 -2.390 18.050 1.00 89.31 85 LEU A N 1
ATOM 613 C CA . LEU A 1 85 ? -15.463 -2.777 17.896 1.00 89.31 85 LEU A CA 1
ATOM 614 C C . LEU A 1 85 ? -15.795 -3.992 18.760 1.00 89.31 85 LEU A C 1
ATOM 616 O O . LEU A 1 85 ? -16.822 -3.974 19.427 1.00 89.31 85 LEU A O 1
ATOM 620 N N . ASN A 1 86 ? -14.921 -5.001 18.813 1.00 90.00 86 ASN A N 1
ATOM 621 C CA . ASN A 1 86 ? -15.115 -6.148 19.702 1.00 90.00 86 ASN A CA 1
ATOM 622 C C . ASN A 1 86 ? -15.156 -5.724 21.176 1.00 90.00 86 ASN A C 1
ATOM 624 O O . ASN A 1 86 ? -16.040 -6.164 21.904 1.00 90.00 86 ASN A O 1
ATOM 628 N N . THR A 1 87 ? -14.261 -4.828 21.605 1.00 87.56 87 THR A N 1
ATOM 629 C CA . THR A 1 87 ? -14.281 -4.292 22.975 1.00 87.56 87 THR A CA 1
ATOM 630 C C . THR A 1 87 ? -15.567 -3.521 23.266 1.00 87.56 87 THR A C 1
ATOM 632 O O . THR A 1 87 ? -16.200 -3.758 24.288 1.00 87.56 87 THR A O 1
ATOM 635 N N . ILE A 1 88 ? -15.988 -2.625 22.369 1.00 87.88 88 ILE A N 1
ATOM 636 C CA . ILE A 1 88 ? -17.239 -1.868 22.528 1.00 87.88 88 ILE A CA 1
ATOM 637 C C . ILE A 1 88 ? -18.441 -2.818 22.555 1.00 87.88 88 ILE A C 1
ATOM 639 O O . ILE A 1 88 ? -19.330 -2.651 23.379 1.00 87.88 88 ILE A O 1
ATOM 643 N N . SER A 1 89 ? -18.458 -3.842 21.701 1.00 89.12 89 SER A N 1
ATOM 644 C CA . SER A 1 89 ? -19.516 -4.853 21.682 1.00 89.12 89 SER A CA 1
ATOM 645 C C . SER A 1 89 ? -19.577 -5.646 22.988 1.00 89.12 89 SER A C 1
ATOM 647 O O . SER A 1 89 ? -20.673 -5.946 23.455 1.00 89.12 89 SER A O 1
ATOM 649 N N . ASP A 1 90 ? -18.431 -5.980 23.585 1.00 88.62 90 ASP A N 1
ATOM 650 C CA . ASP A 1 90 ? -18.361 -6.654 24.886 1.00 88.62 90 ASP A CA 1
ATOM 651 C C . ASP A 1 90 ? -18.868 -5.744 26.016 1.00 88.62 90 ASP A C 1
ATOM 653 O O . ASP A 1 90 ? -19.671 -6.171 26.842 1.00 88.62 90 ASP A O 1
ATOM 657 N N . LEU A 1 91 ? -18.481 -4.463 26.005 1.00 84.81 91 LEU A N 1
ATOM 658 C CA . LEU A 1 91 ? -18.976 -3.462 26.956 1.00 84.81 91 LEU A CA 1
ATOM 659 C C . LEU A 1 91 ? -20.4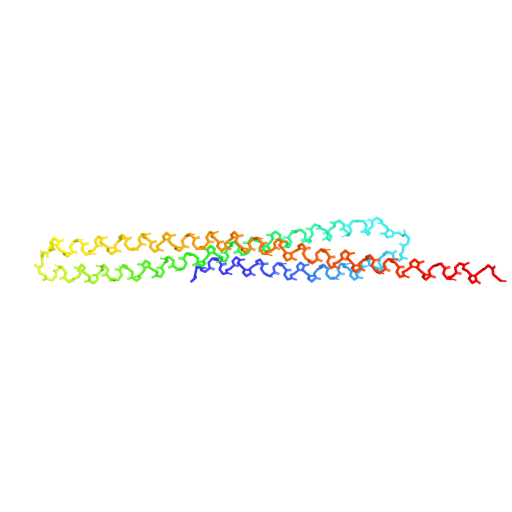91 -3.263 26.846 1.00 84.81 91 LEU A C 1
ATOM 661 O O . LEU A 1 91 ? -21.181 -3.270 27.859 1.00 84.81 91 LEU A O 1
ATOM 665 N N . ILE A 1 92 ? -21.018 -3.154 25.625 1.00 85.12 92 ILE A N 1
ATOM 666 C CA . ILE A 1 92 ? -22.461 -3.043 25.382 1.00 85.12 92 ILE A CA 1
ATOM 667 C C . ILE A 1 92 ? -23.185 -4.317 25.828 1.00 85.12 92 ILE A C 1
ATOM 669 O O . ILE A 1 92 ? -24.242 -4.229 26.440 1.00 85.12 92 ILE A O 1
ATOM 673 N N . SER A 1 93 ? -22.625 -5.501 25.560 1.00 86.62 93 SER A N 1
ATOM 674 C CA . SER A 1 93 ? -23.238 -6.773 25.973 1.00 86.62 93 SER A CA 1
ATOM 675 C C . SER A 1 93 ? -23.306 -6.910 27.495 1.00 86.62 93 SER A C 1
ATOM 677 O O . SER A 1 93 ? -24.276 -7.455 28.011 1.00 86.62 93 SER A O 1
ATOM 679 N N . LYS A 1 94 ? -22.297 -6.397 28.212 1.00 85.12 94 LYS A N 1
ATOM 680 C CA . LYS A 1 94 ? -22.280 -6.349 29.680 1.00 85.12 94 LYS A CA 1
ATOM 681 C C . LYS A 1 94 ? -23.294 -5.350 30.229 1.00 85.12 94 LYS A C 1
ATOM 683 O O . LYS A 1 94 ? -24.077 -5.728 31.087 1.00 85.12 94 LYS A O 1
ATOM 688 N N . ALA A 1 95 ? -23.341 -4.140 29.678 1.00 82.50 95 ALA A N 1
ATOM 689 C CA . ALA A 1 95 ? -24.286 -3.108 30.108 1.00 82.50 95 ALA A CA 1
ATOM 690 C C . ALA A 1 95 ? -25.753 -3.490 29.813 1.00 82.50 95 ALA A C 1
ATOM 692 O O . ALA A 1 95 ? -26.670 -3.161 30.559 1.00 82.50 95 ALA A O 1
ATOM 693 N N . LEU A 1 96 ? -26.002 -4.238 28.732 1.00 84.06 96 LEU A N 1
ATOM 694 C CA . LEU A 1 96 ? -27.337 -4.749 28.408 1.00 84.06 96 LEU A CA 1
ATOM 695 C C . LEU A 1 96 ? -27.766 -5.949 29.265 1.00 84.06 96 LEU A C 1
ATOM 697 O O . LEU A 1 96 ? -28.942 -6.299 29.232 1.00 84.06 96 LEU A O 1
ATOM 701 N N . ALA A 1 97 ? -26.869 -6.579 30.033 1.00 85.50 97 ALA A N 1
ATOM 702 C CA . ALA A 1 97 ? -27.243 -7.695 30.906 1.00 85.50 97 ALA A CA 1
ATOM 703 C C . ALA A 1 97 ? -28.222 -7.263 32.013 1.00 85.50 97 ALA A C 1
ATOM 705 O O . ALA A 1 97 ? -29.104 -8.036 32.385 1.00 85.50 97 ALA A O 1
ATOM 706 N N . ASP A 1 98 ? -28.101 -6.014 32.470 1.00 85.25 98 ASP A N 1
ATOM 707 C CA . ASP A 1 98 ? -28.923 -5.425 33.531 1.00 85.25 98 ASP A CA 1
ATOM 708 C C . ASP A 1 98 ? -30.042 -4.511 32.973 1.00 85.25 98 ASP A C 1
ATOM 710 O O . ASP A 1 98 ? -30.690 -3.775 33.724 1.00 85.25 98 ASP A O 1
ATOM 714 N N . ASP A 1 99 ? -30.272 -4.544 31.649 1.00 82.62 99 ASP A N 1
ATOM 715 C CA . ASP A 1 99 ? -31.251 -3.732 30.897 1.00 82.62 99 ASP A CA 1
ATOM 716 C C . ASP A 1 99 ? -31.106 -2.203 31.093 1.00 82.62 99 ASP A C 1
ATOM 718 O O . ASP A 1 99 ? -32.011 -1.415 30.793 1.00 82.62 99 ASP A O 1
ATOM 722 N N . ARG A 1 100 ? -29.955 -1.754 31.610 1.00 83.25 100 ARG A N 1
ATOM 723 C CA . ARG A 1 100 ? -29.645 -0.350 31.898 1.00 83.25 100 ARG A CA 1
ATOM 724 C C . ARG A 1 100 ? -28.166 -0.085 31.680 1.00 83.25 100 ARG A C 1
ATOM 726 O O . ARG A 1 100 ? -27.335 -0.778 32.240 1.00 83.25 100 ARG A O 1
ATOM 733 N N . ILE A 1 101 ? -27.863 0.977 30.941 1.00 83.75 101 ILE A N 1
ATOM 734 C CA . ILE A 1 101 ? -26.496 1.472 30.771 1.00 83.75 101 ILE A CA 1
ATOM 735 C C . ILE A 1 101 ? -26.262 2.557 31.823 1.00 83.75 101 ILE A C 1
ATOM 737 O O . ILE A 1 101 ? -27.001 3.545 31.845 1.00 83.75 101 ILE A O 1
ATOM 741 N N . SER A 1 102 ? -25.270 2.375 32.696 1.00 87.62 102 SER A N 1
ATOM 742 C CA . SER A 1 102 ? -24.883 3.395 33.677 1.00 87.62 102 SER A CA 1
ATOM 743 C C . SER A 1 102 ? -24.099 4.543 33.022 1.00 87.62 102 SER A C 1
ATOM 745 O O . SER A 1 102 ? -23.503 4.384 31.951 1.00 87.62 102 SER A O 1
ATOM 747 N N . ASP A 1 103 ? -24.061 5.710 33.671 1.00 88.25 103 ASP A N 1
ATOM 748 C CA . ASP A 1 103 ? -23.279 6.857 33.187 1.00 88.25 103 ASP A CA 1
ATOM 749 C C . ASP A 1 103 ? -21.776 6.523 33.111 1.00 88.25 103 ASP A C 1
ATOM 751 O O . ASP A 1 103 ? -21.075 6.965 32.194 1.00 88.25 103 ASP A O 1
ATOM 755 N N . GLU A 1 104 ? -21.274 5.693 34.033 1.00 87.69 104 GLU A N 1
ATOM 756 C CA . GLU A 1 104 ? -19.896 5.198 34.018 1.00 87.69 104 GLU A CA 1
ATOM 757 C C . GLU A 1 104 ? -19.623 4.295 32.809 1.00 87.69 104 GLU A C 1
ATOM 759 O O . GLU A 1 104 ? -18.597 4.457 32.145 1.00 87.69 104 GLU A O 1
ATOM 764 N N . GLU A 1 105 ? -20.534 3.374 32.485 1.00 83.56 105 GLU A N 1
ATOM 765 C CA . GLU A 1 105 ? -20.411 2.475 31.329 1.00 83.56 105 GLU A CA 1
ATOM 766 C C . GLU A 1 105 ? -20.473 3.243 30.007 1.00 83.56 105 GLU A C 1
ATOM 768 O O . GLU A 1 105 ? -19.676 3.003 29.094 1.00 83.56 105 GLU A O 1
ATOM 773 N N . TYR A 1 106 ? -21.378 4.219 29.921 1.00 86.31 106 TYR A N 1
ATOM 774 C CA . TYR A 1 106 ? -21.497 5.097 28.764 1.00 86.31 106 TYR A CA 1
ATOM 775 C C . TYR A 1 106 ? -20.228 5.937 28.555 1.00 86.31 106 TYR A C 1
ATOM 777 O O . TYR A 1 106 ? -19.697 6.010 27.442 1.00 86.31 106 TYR A O 1
ATOM 785 N N . SER A 1 107 ? -19.687 6.511 29.634 1.00 90.62 107 SER A N 1
ATOM 786 C CA . SER A 1 107 ? -18.411 7.234 29.616 1.00 90.62 107 SER A CA 1
ATOM 787 C C . SER A 1 107 ? -17.252 6.333 29.175 1.00 90.62 107 SER A C 1
ATOM 789 O O . SER A 1 107 ? -16.412 6.736 28.363 1.00 90.62 107 SER A O 1
ATOM 791 N N . LEU A 1 108 ? -17.233 5.074 29.628 1.00 90.06 108 LEU A N 1
ATOM 792 C CA . LEU A 1 108 ? -16.218 4.101 29.234 1.00 90.06 108 LEU A CA 1
ATOM 793 C C . LEU A 1 108 ? -16.257 3.820 27.722 1.00 90.06 108 LEU A C 1
ATOM 795 O O . LEU A 1 108 ? -15.208 3.844 27.073 1.00 90.06 108 LEU A O 1
ATOM 799 N N . ILE A 1 109 ? -17.450 3.621 27.149 1.00 88.62 109 ILE A N 1
ATOM 800 C CA . ILE A 1 109 ? -17.648 3.398 25.706 1.00 88.62 109 ILE A CA 1
ATOM 801 C C . ILE A 1 109 ? -17.175 4.611 24.893 1.00 88.62 109 ILE A C 1
ATOM 803 O O . ILE A 1 109 ? -16.449 4.445 23.908 1.00 88.62 109 ILE A O 1
ATOM 807 N N . LEU A 1 110 ? -17.532 5.829 25.316 1.00 89.88 110 LEU A N 1
ATOM 808 C CA . LEU A 1 110 ? -17.071 7.060 24.665 1.00 89.88 110 LEU A CA 1
ATOM 809 C C . LEU A 1 110 ? -15.546 7.198 24.723 1.00 89.88 110 LEU A C 1
ATOM 811 O O . LEU A 1 110 ? -14.917 7.497 23.708 1.00 89.88 110 LEU A O 1
ATOM 815 N N . SER A 1 111 ? -14.934 6.893 25.871 1.00 91.06 111 SER A N 1
ATOM 816 C CA . SER A 1 111 ? -13.475 6.932 26.016 1.00 91.06 111 SER A CA 1
ATOM 817 C C . SER A 1 111 ? -12.768 5.957 25.064 1.00 91.06 111 SER A C 1
ATOM 819 O O . SER A 1 111 ? -11.684 6.245 24.552 1.00 91.06 111 SER A O 1
ATOM 821 N N . GLU A 1 112 ? -13.380 4.804 24.788 1.00 87.44 112 GLU A N 1
ATOM 822 C CA . GLU A 1 112 ? -12.829 3.795 23.887 1.00 87.44 112 GLU A CA 1
ATOM 823 C C . GLU A 1 112 ? -12.942 4.224 22.414 1.00 87.44 112 GLU A C 1
ATOM 825 O O . GLU A 1 112 ? -12.030 3.971 21.618 1.00 87.44 112 GLU A O 1
ATOM 830 N N . LEU A 1 113 ? -14.011 4.952 22.073 1.00 87.31 113 LEU A N 1
ATOM 831 C CA . LEU A 1 113 ? -14.190 5.601 20.774 1.00 87.31 113 LEU A CA 1
ATOM 832 C C . LEU A 1 113 ? -13.160 6.721 20.557 1.00 87.31 113 LEU A C 1
ATOM 834 O O . LEU A 1 113 ? -12.547 6.795 19.487 1.00 87.31 113 LEU A O 1
ATOM 838 N N . ASP A 1 114 ? -12.902 7.548 21.570 1.00 90.88 114 ASP A N 1
ATOM 839 C CA . ASP A 1 114 ? -11.881 8.598 21.496 1.00 90.88 114 ASP A CA 1
ATOM 840 C C . ASP A 1 114 ? -10.476 8.015 21.333 1.00 90.88 114 ASP A C 1
ATOM 842 O O . ASP A 1 114 ? -9.713 8.450 20.465 1.00 90.88 114 ASP A O 1
ATOM 846 N N . LYS A 1 115 ? -10.154 6.955 22.080 1.00 90.69 115 LYS A N 1
ATOM 847 C CA . LYS A 1 115 ? -8.908 6.192 21.907 1.00 90.69 115 LYS A CA 1
ATOM 848 C C . LYS A 1 115 ? -8.772 5.624 20.495 1.00 90.69 115 LYS A C 1
ATOM 850 O O . LYS A 1 115 ? -7.679 5.653 19.929 1.00 90.69 115 LYS A O 1
ATOM 855 N N . PHE A 1 116 ? -9.854 5.107 19.908 1.00 88.69 116 PHE A N 1
ATOM 856 C CA . PHE A 1 116 ? -9.841 4.652 18.516 1.00 88.69 116 PHE A CA 1
ATOM 857 C C . PHE A 1 116 ? -9.516 5.800 17.553 1.00 88.69 116 PHE A C 1
ATOM 859 O O . PHE A 1 116 ? -8.680 5.630 16.664 1.00 88.69 116 PHE A O 1
ATOM 866 N N . ASN A 1 117 ? -10.129 6.972 17.737 1.00 88.56 117 ASN A N 1
ATOM 867 C CA . ASN A 1 117 ? -9.866 8.141 16.899 1.00 88.56 117 ASN A CA 1
ATOM 868 C C . ASN A 1 117 ? -8.417 8.631 17.020 1.00 88.56 117 ASN A C 1
ATOM 870 O O . ASN A 1 117 ? -7.796 8.909 15.993 1.00 88.56 117 ASN A O 1
ATOM 874 N N . GLN A 1 118 ? -7.861 8.669 18.233 1.00 91.88 118 GLN A N 1
ATOM 875 C CA . GLN A 1 118 ? -6.455 9.018 18.463 1.00 91.88 118 GLN A CA 1
ATOM 876 C C . GLN A 1 118 ? -5.512 8.040 17.752 1.00 91.88 118 GLN A C 1
ATOM 878 O O . GLN A 1 118 ? -4.714 8.452 16.913 1.00 91.88 118 GLN A O 1
ATOM 883 N N . MET A 1 119 ? -5.664 6.733 17.988 1.00 88.62 119 MET A N 1
ATOM 884 C CA . MET A 1 119 ? -4.813 5.710 17.362 1.00 88.62 119 MET A CA 1
ATOM 885 C C . MET A 1 119 ? -4.955 5.682 15.833 1.00 88.62 119 MET A C 1
ATOM 887 O O . MET A 1 119 ? -3.986 5.463 15.107 1.00 88.62 119 MET A O 1
ATOM 891 N N . LYS A 1 120 ? -6.159 5.931 15.310 1.00 87.50 120 LYS A N 1
ATOM 892 C CA . LYS A 1 120 ? -6.398 6.058 13.868 1.00 87.50 120 LYS A CA 1
ATOM 893 C C . LYS A 1 120 ? -5.629 7.234 13.270 1.00 87.50 120 LYS A C 1
ATOM 895 O O . LYS A 1 120 ? -5.130 7.112 12.147 1.00 87.50 120 LYS A O 1
ATOM 900 N N . GLU A 1 121 ? -5.554 8.356 13.978 1.00 89.00 121 GLU A N 1
ATOM 901 C CA . GLU A 1 121 ? -4.813 9.524 13.511 1.00 89.00 121 GLU A CA 1
ATOM 902 C C . GLU A 1 121 ? -3.299 9.324 13.641 1.00 89.00 121 GLU A C 1
ATOM 904 O O . GLU A 1 121 ? -2.577 9.662 12.709 1.00 89.00 121 GLU A O 1
ATOM 909 N N . GLU A 1 122 ? -2.822 8.641 14.684 1.00 89.31 122 GLU A N 1
ATOM 910 C CA . GLU A 1 122 ? -1.418 8.218 14.787 1.00 89.31 122 GLU A CA 1
ATOM 911 C C . GLU A 1 122 ? -0.988 7.298 13.635 1.00 89.31 122 GLU A C 1
ATOM 913 O O . GLU A 1 122 ? 0.097 7.448 13.076 1.00 89.31 122 GLU A O 1
ATOM 918 N N . ILE A 1 123 ? -1.834 6.342 13.235 1.00 86.56 123 ILE A N 1
ATOM 919 C CA . ILE A 1 123 ? -1.550 5.487 12.071 1.00 86.56 123 ILE A CA 1
ATOM 920 C C . ILE A 1 123 ? -1.469 6.339 10.795 1.00 86.56 123 ILE A C 1
ATOM 922 O O . ILE A 1 123 ? -0.629 6.104 9.925 1.00 86.56 123 ILE A O 1
ATOM 926 N N . ARG A 1 124 ? -2.332 7.352 10.658 1.00 85.19 124 ARG A N 1
ATOM 927 C CA . ARG A 1 124 ? -2.309 8.259 9.502 1.00 85.19 124 ARG A CA 1
ATOM 928 C C . ARG A 1 124 ? -1.070 9.148 9.486 1.00 85.19 124 ARG A C 1
ATOM 930 O O . ARG A 1 124 ? -0.504 9.313 8.403 1.00 85.19 124 ARG A O 1
ATOM 937 N N . SER A 1 125 ? -0.665 9.699 10.628 1.00 85.25 125 SER A N 1
ATOM 938 C CA . SER A 1 125 ? 0.521 10.550 10.734 1.00 85.25 125 SER A CA 1
ATOM 939 C C . SER A 1 125 ? 1.793 9.749 10.470 1.00 85.25 125 SER A C 1
ATOM 941 O O . SER A 1 125 ? 2.544 10.126 9.576 1.00 85.25 125 SER A O 1
ATOM 943 N N . LYS A 1 126 ? 1.964 8.578 11.099 1.00 84.75 126 LYS A N 1
ATOM 944 C CA . LYS A 1 126 ? 3.124 7.693 10.878 1.00 84.75 126 LYS A CA 1
ATOM 945 C C . LYS A 1 126 ? 3.297 7.296 9.414 1.00 84.75 126 LYS A C 1
ATOM 947 O O . LYS A 1 126 ? 4.401 7.349 8.885 1.00 84.75 126 LYS A O 1
ATOM 952 N N . ILE A 1 127 ? 2.210 6.938 8.725 1.00 81.25 127 ILE A N 1
ATOM 953 C CA . ILE A 1 127 ? 2.267 6.602 7.291 1.00 81.25 127 ILE A CA 1
ATOM 954 C C . ILE A 1 127 ? 2.635 7.838 6.450 1.00 81.25 127 ILE A C 1
ATOM 956 O O . ILE A 1 127 ? 3.333 7.713 5.444 1.00 81.25 127 ILE A O 1
ATOM 960 N N . ARG A 1 128 ? 2.161 9.032 6.829 1.00 79.56 128 ARG A N 1
ATOM 961 C CA . ARG A 1 128 ? 2.471 10.287 6.128 1.00 79.56 128 ARG A CA 1
ATOM 962 C C . ARG A 1 128 ? 3.932 10.701 6.319 1.00 79.56 128 ARG A C 1
ATOM 964 O O . ARG A 1 128 ? 4.558 11.101 5.345 1.00 79.56 128 ARG A O 1
ATOM 971 N N . GLU A 1 129 ? 4.460 10.578 7.530 1.00 80.44 129 GLU A N 1
ATOM 972 C CA . GLU A 1 129 ? 5.868 10.835 7.852 1.00 80.44 129 GLU A CA 1
ATOM 973 C C . GLU A 1 129 ? 6.786 9.807 7.190 1.00 80.44 129 GLU A C 1
ATOM 975 O O . GLU A 1 129 ? 7.769 10.183 6.560 1.00 80.44 129 GLU A O 1
ATOM 980 N N . GLY A 1 130 ? 6.418 8.521 7.224 1.00 75.06 130 GLY A N 1
ATOM 981 C CA . GLY A 1 130 ? 7.153 7.467 6.527 1.00 75.06 130 GLY A CA 1
ATOM 982 C C . GLY A 1 130 ? 7.245 7.711 5.019 1.00 75.06 130 GLY A C 1
ATOM 983 O O . GLY A 1 130 ? 8.301 7.509 4.430 1.00 75.06 130 GLY A O 1
ATOM 984 N N . LEU A 1 131 ? 6.172 8.216 4.393 1.00 72.81 131 LEU A N 1
ATOM 985 C CA . LEU A 1 131 ? 6.188 8.599 2.977 1.00 72.81 131 LEU A CA 1
ATOM 986 C C . LEU A 1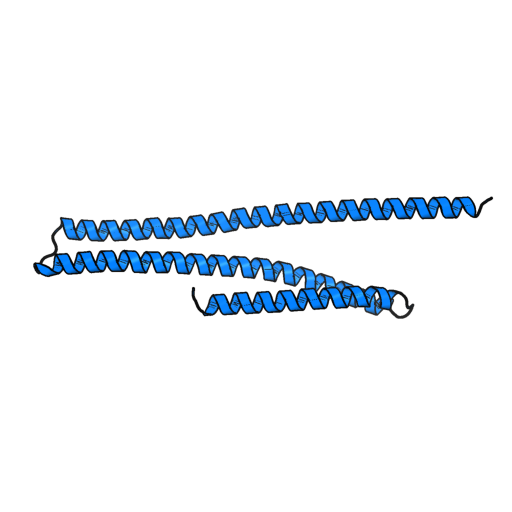 131 ? 7.176 9.738 2.700 1.00 72.81 131 LEU A C 1
ATOM 988 O O . LEU A 1 131 ? 7.845 9.717 1.668 1.00 72.81 131 LEU A O 1
ATOM 992 N N . ASP A 1 132 ? 7.250 10.733 3.583 1.00 75.25 132 ASP A N 1
ATOM 993 C CA . ASP A 1 132 ? 8.140 11.886 3.422 1.00 75.25 132 ASP A CA 1
ATOM 994 C C . ASP A 1 132 ? 9.610 11.485 3.616 1.00 75.25 132 ASP A C 1
ATOM 996 O O . ASP A 1 132 ? 10.452 11.770 2.762 1.00 75.25 132 ASP A O 1
ATOM 1000 N N . GLU A 1 133 ? 9.908 10.728 4.673 1.00 74.38 133 GLU A N 1
ATOM 1001 C CA . GLU A 1 133 ? 11.261 10.248 4.965 1.00 74.38 133 GLU A CA 1
ATOM 1002 C C . GLU A 1 133 ? 11.770 9.241 3.933 1.00 74.38 133 GLU A C 1
ATOM 1004 O O . GLU A 1 133 ? 12.905 9.349 3.466 1.00 74.38 133 GLU A O 1
ATOM 1009 N N . GLU A 1 134 ? 10.939 8.299 3.486 1.00 70.19 134 GLU A N 1
ATOM 1010 C CA . GLU A 1 134 ? 11.352 7.354 2.447 1.00 70.19 134 GLU A CA 1
ATOM 1011 C C . GLU A 1 134 ? 11.538 8.057 1.091 1.00 70.19 134 GLU A C 1
ATOM 1013 O O . GLU A 1 134 ? 12.439 7.709 0.322 1.00 70.19 134 GLU A O 1
ATOM 1018 N N . THR A 1 135 ? 10.751 9.102 0.803 1.00 72.62 135 THR A N 1
ATOM 1019 C CA . THR A 1 135 ? 10.953 9.931 -0.396 1.00 72.62 135 THR A CA 1
ATOM 1020 C C . THR A 1 135 ? 12.299 10.651 -0.326 1.00 72.62 135 THR A C 1
ATOM 1022 O O . THR A 1 135 ? 13.068 10.568 -1.289 1.00 72.62 135 THR A O 1
ATOM 1025 N N . LYS A 1 136 ? 12.633 11.272 0.815 1.00 74.62 136 LYS A N 1
ATOM 1026 C CA . LYS A 1 136 ? 13.948 11.895 1.053 1.00 74.62 136 LYS A CA 1
ATOM 1027 C C . LYS A 1 136 ? 15.083 10.888 0.888 1.00 74.62 136 LYS A C 1
ATOM 1029 O O . LYS A 1 136 ? 16.032 11.163 0.158 1.00 74.62 136 LYS A O 1
ATOM 1034 N N . GLN A 1 137 ? 14.971 9.702 1.485 1.00 75.88 137 GLN A N 1
ATOM 1035 C CA . GLN A 1 137 ? 15.988 8.656 1.355 1.00 75.88 137 GLN A CA 1
ATOM 1036 C C . GLN A 1 137 ? 16.139 8.162 -0.085 1.00 75.88 137 GLN A C 1
ATOM 1038 O O . GLN A 1 137 ? 17.264 7.981 -0.545 1.00 75.88 137 GLN A O 1
ATOM 1043 N N . SER A 1 138 ? 15.038 7.998 -0.828 1.00 73.75 138 SER A N 1
ATOM 1044 C CA . SER A 1 138 ? 15.102 7.594 -2.238 1.00 73.75 138 SER A CA 1
ATOM 1045 C C . SER A 1 138 ? 15.800 8.641 -3.112 1.00 73.75 138 SER A C 1
ATOM 1047 O O . SER A 1 138 ? 16.556 8.281 -4.012 1.00 73.75 138 SER A O 1
ATOM 1049 N N . LEU A 1 139 ? 15.603 9.931 -2.820 1.00 74.31 139 LEU A N 1
ATOM 1050 C CA . LEU A 1 139 ? 16.274 11.031 -3.514 1.00 74.31 139 LEU A CA 1
ATOM 1051 C C . LEU A 1 139 ? 17.767 11.081 -3.170 1.00 74.31 139 LEU A C 1
ATOM 1053 O O . LEU A 1 139 ? 18.589 11.272 -4.063 1.00 74.31 139 LEU A O 1
ATOM 1057 N N . ILE A 1 140 ? 18.126 10.854 -1.904 1.00 78.25 140 ILE A N 1
ATOM 1058 C CA . ILE A 1 140 ? 19.523 10.790 -1.451 1.00 78.25 140 ILE A CA 1
ATOM 1059 C C . ILE A 1 140 ? 20.251 9.594 -2.077 1.00 78.25 140 ILE A C 1
ATOM 1061 O O . ILE A 1 140 ? 21.374 9.746 -2.555 1.00 78.25 140 ILE A O 1
ATOM 1065 N N . ALA A 1 141 ? 19.622 8.415 -2.094 1.00 77.69 141 ALA A N 1
ATOM 1066 C CA . ALA A 1 141 ? 20.185 7.213 -2.705 1.00 77.69 141 ALA A CA 1
ATOM 1067 C C . ALA A 1 141 ? 20.408 7.417 -4.208 1.00 77.69 141 ALA A C 1
ATOM 1069 O O . ALA A 1 141 ? 21.511 7.202 -4.700 1.00 77.69 141 ALA A O 1
ATOM 1070 N N . LYS A 1 142 ? 19.403 7.956 -4.907 1.00 75.50 142 LYS A N 1
ATOM 1071 C CA . LYS A 1 142 ? 19.512 8.259 -6.334 1.00 75.50 142 LYS A CA 1
ATOM 1072 C C . LYS A 1 142 ? 20.613 9.285 -6.627 1.00 75.50 142 LYS A C 1
ATOM 1074 O O . LYS A 1 142 ? 21.402 9.084 -7.540 1.00 75.50 142 LYS A O 1
ATOM 1079 N N . GLY A 1 143 ? 20.725 10.337 -5.812 1.00 77.06 143 GLY A N 1
ATOM 1080 C CA . GLY A 1 143 ? 21.811 11.315 -5.931 1.00 77.06 143 GLY A CA 1
ATOM 1081 C C . GLY A 1 143 ? 23.202 10.713 -5.692 1.00 77.06 143 GLY A C 1
ATOM 1082 O O . GLY A 1 143 ? 24.165 11.119 -6.340 1.00 77.06 143 GLY A O 1
ATOM 1083 N N . ARG A 1 144 ? 23.322 9.721 -4.799 1.00 80.88 144 ARG A N 1
ATOM 1084 C CA . ARG A 1 144 ? 24.568 8.964 -4.591 1.00 80.88 144 ARG A CA 1
ATOM 1085 C C . ARG A 1 144 ? 24.928 8.106 -5.799 1.00 80.88 144 ARG A C 1
ATOM 1087 O O . ARG A 1 144 ? 26.081 8.137 -6.220 1.00 80.88 144 ARG A O 1
ATOM 1094 N N . ASP A 1 145 ? 23.966 7.378 -6.349 1.00 80.19 145 ASP A N 1
ATOM 1095 C CA . ASP A 1 145 ? 24.193 6.496 -7.496 1.00 80.19 145 ASP A CA 1
ATOM 1096 C C . ASP A 1 145 ? 24.572 7.299 -8.749 1.00 80.19 145 ASP A C 1
ATOM 1098 O O . ASP A 1 145 ? 25.546 6.965 -9.426 1.00 80.19 145 ASP A O 1
ATOM 1102 N N . ASP A 1 146 ? 23.890 8.423 -8.994 1.00 77.38 146 ASP A N 1
ATOM 1103 C CA . ASP A 1 146 ? 24.214 9.346 -10.088 1.00 77.38 146 ASP A CA 1
ATOM 1104 C C . ASP A 1 146 ? 25.628 9.941 -9.920 1.00 77.38 146 ASP A C 1
ATOM 1106 O O . ASP A 1 146 ? 26.390 10.036 -10.887 1.00 77.38 146 ASP A O 1
ATOM 1110 N N . ALA A 1 147 ? 26.032 10.277 -8.687 1.00 80.06 147 ALA A N 1
ATOM 1111 C CA . ALA A 1 147 ? 27.387 10.747 -8.407 1.00 80.06 147 ALA A CA 1
ATOM 1112 C C . ALA A 1 147 ? 28.436 9.656 -8.681 1.00 80.06 147 ALA A C 1
ATOM 1114 O O . ALA A 1 147 ? 29.440 9.929 -9.340 1.00 80.06 147 ALA A O 1
ATOM 1115 N N . ILE A 1 148 ? 28.199 8.416 -8.245 1.00 80.69 148 ILE A N 1
ATOM 1116 C CA . ILE A 1 148 ? 29.109 7.283 -8.476 1.00 80.69 148 ILE A CA 1
ATOM 1117 C C . ILE A 1 148 ? 29.264 6.998 -9.977 1.00 80.69 148 ILE A C 1
ATOM 1119 O O . ILE A 1 148 ? 30.389 6.832 -10.456 1.00 80.69 148 ILE A O 1
ATOM 1123 N N . LEU A 1 149 ? 28.162 7.008 -10.732 1.00 80.31 149 LEU A N 1
ATOM 1124 C CA . LEU A 1 149 ? 28.174 6.832 -12.186 1.00 80.31 149 LEU A CA 1
ATOM 1125 C C . LEU A 1 149 ? 28.923 7.964 -12.893 1.00 80.31 149 LEU A C 1
ATOM 1127 O O . LEU A 1 149 ? 29.705 7.698 -13.811 1.00 80.31 149 LEU A O 1
ATOM 1131 N N . SER A 1 150 ? 28.736 9.213 -12.451 1.00 77.94 150 SER A N 1
ATOM 1132 C CA . SER A 1 150 ? 29.467 10.366 -12.990 1.00 77.94 150 SER A CA 1
ATOM 1133 C C . SER A 1 150 ? 30.976 10.253 -12.742 1.00 77.94 150 SER A C 1
ATOM 1135 O O . SER A 1 150 ? 31.772 10.500 -13.646 1.00 77.94 150 SER A O 1
ATOM 1137 N N . PHE A 1 151 ? 31.389 9.784 -11.560 1.00 81.50 151 PHE A N 1
ATOM 1138 C CA . PHE A 1 151 ? 32.795 9.535 -11.253 1.00 81.50 151 PHE A CA 1
ATOM 1139 C C . PHE A 1 151 ? 33.377 8.408 -12.106 1.00 81.50 151 PHE A C 1
ATOM 1141 O O . PHE A 1 151 ? 34.449 8.577 -12.688 1.00 81.50 151 PHE A O 1
ATOM 1148 N N . GLN A 1 152 ? 32.679 7.276 -12.231 1.00 78.94 152 GLN A N 1
ATOM 1149 C CA . GLN A 1 152 ? 33.139 6.162 -13.063 1.00 78.94 152 GLN A CA 1
ATOM 1150 C C . GLN A 1 152 ? 33.310 6.571 -14.526 1.00 78.94 152 GLN A C 1
ATOM 1152 O O . GLN A 1 152 ? 34.352 6.296 -15.117 1.00 78.94 152 GLN A O 1
ATOM 1157 N N . THR A 1 153 ? 32.332 7.271 -15.102 1.00 79.19 153 THR A N 1
ATOM 1158 C CA . THR A 1 153 ? 32.432 7.771 -16.481 1.00 79.19 153 THR A CA 1
ATOM 1159 C C . THR A 1 153 ? 33.582 8.763 -16.651 1.00 79.19 153 THR A C 1
ATOM 1161 O O . THR A 1 153 ? 34.289 8.697 -17.658 1.00 79.19 153 THR A O 1
ATOM 1164 N N . MET A 1 154 ? 33.848 9.624 -15.663 1.00 74.94 154 MET A N 1
ATOM 1165 C CA . MET A 1 154 ? 34.991 10.545 -15.694 1.00 74.94 154 MET A CA 1
ATOM 1166 C C . MET A 1 154 ? 36.340 9.804 -15.685 1.00 74.94 154 MET A C 1
ATOM 1168 O O . MET A 1 154 ? 37.230 10.136 -16.471 1.00 74.94 154 MET A O 1
ATOM 1172 N N . PHE A 1 155 ? 36.487 8.770 -14.849 1.00 79.00 155 PHE A N 1
ATOM 1173 C CA . PHE A 1 155 ? 37.707 7.957 -14.784 1.00 79.00 155 PHE A CA 1
ATOM 1174 C C . PHE A 1 155 ? 37.927 7.114 -16.043 1.00 79.00 155 PHE A C 1
ATOM 1176 O O . PHE A 1 155 ? 39.051 7.055 -16.547 1.00 79.00 155 PHE A O 1
ATOM 1183 N N . SER A 1 156 ? 36.871 6.513 -16.592 1.00 76.25 156 SER A N 1
ATOM 1184 C CA . SER A 1 156 ? 36.946 5.757 -17.847 1.00 76.25 156 SER A CA 1
ATOM 1185 C C . SER A 1 156 ? 37.353 6.651 -19.019 1.00 76.25 156 SER A C 1
ATOM 1187 O O . SER A 1 156 ? 38.278 6.319 -19.758 1.00 76.25 156 SER A O 1
ATOM 1189 N N . LYS A 1 157 ? 36.741 7.838 -19.129 1.00 75.56 157 LYS A N 1
ATOM 1190 C CA . LYS A 1 157 ? 37.053 8.821 -20.176 1.00 75.56 157 LYS A CA 1
ATOM 1191 C C . LYS A 1 157 ? 38.485 9.350 -20.070 1.00 75.56 157 LYS A C 1
ATOM 1193 O O . LYS A 1 157 ? 39.166 9.494 -21.081 1.00 75.56 157 LYS A O 1
ATOM 1198 N N . SER A 1 158 ? 38.962 9.595 -18.847 1.00 72.88 158 SER A N 1
ATOM 1199 C CA . SER A 1 158 ? 40.355 9.976 -18.589 1.00 72.88 158 SER A CA 1
ATOM 1200 C C . SER A 1 158 ? 41.322 8.892 -19.081 1.00 72.88 158 SER A C 1
ATOM 1202 O O . SER A 1 158 ? 42.254 9.175 -19.836 1.00 72.88 158 SER A O 1
ATOM 1204 N N . LYS A 1 159 ? 41.049 7.623 -18.762 1.00 67.94 159 LYS A N 1
ATOM 1205 C CA . LYS A 1 159 ? 41.888 6.488 -19.167 1.00 67.94 159 LYS A CA 1
ATOM 1206 C C . LYS A 1 159 ? 41.984 6.328 -20.692 1.00 67.94 159 LYS A C 1
ATOM 1208 O O . LYS A 1 159 ? 43.080 6.119 -21.204 1.00 67.94 159 LYS A O 1
ATOM 1213 N N . GLU A 1 160 ? 40.884 6.503 -21.425 1.00 63.16 160 GLU A N 1
ATOM 1214 C CA . GLU A 1 160 ? 40.889 6.490 -22.899 1.00 63.16 160 GLU A CA 1
ATOM 1215 C C . GLU A 1 160 ? 41.708 7.640 -23.503 1.00 63.16 160 GLU A C 1
ATOM 1217 O O . GLU A 1 160 ? 42.421 7.444 -24.490 1.00 63.16 160 GLU A O 1
ATOM 1222 N N . THR A 1 161 ? 41.661 8.835 -22.901 1.00 64.19 161 THR A N 1
ATOM 1223 C CA . THR A 1 161 ? 42.459 9.974 -23.383 1.00 64.19 161 THR A CA 1
ATOM 1224 C C . THR A 1 161 ? 43.964 9.789 -23.195 1.00 64.19 161 THR A C 1
ATOM 1226 O O . THR A 1 161 ? 44.731 10.292 -24.015 1.00 64.19 161 THR A O 1
ATOM 1229 N N . PHE A 1 162 ? 44.402 9.040 -22.177 1.00 61.84 162 PHE A N 1
ATOM 1230 C CA . PHE A 1 162 ? 45.818 8.692 -22.012 1.00 61.84 162 PHE A CA 1
ATOM 1231 C C . PHE A 1 162 ? 46.282 7.676 -23.060 1.00 61.84 162 PHE A C 1
ATOM 1233 O O . PHE A 1 162 ? 47.309 7.897 -23.695 1.00 61.84 162 PHE A O 1
ATOM 1240 N N . ILE A 1 163 ? 45.481 6.641 -23.331 1.00 61.50 163 ILE A N 1
ATOM 1241 C CA . ILE A 1 163 ? 45.811 5.615 -24.335 1.00 61.50 163 ILE A CA 1
ATOM 1242 C C . ILE A 1 163 ? 45.958 6.237 -25.735 1.00 61.50 163 ILE A C 1
ATOM 1244 O O . ILE A 1 163 ? 46.956 6.004 -26.413 1.00 61.50 163 ILE A O 1
ATOM 1248 N N . LYS A 1 164 ? 45.030 7.117 -26.139 1.00 60.16 164 LYS A N 1
ATOM 1249 C CA . LYS A 1 164 ? 45.121 7.834 -27.428 1.00 60.16 164 LYS A CA 1
ATOM 1250 C C . LYS A 1 164 ? 46.339 8.757 -27.532 1.00 60.16 164 LYS A C 1
ATOM 1252 O O . LYS A 1 164 ? 46.856 8.982 -28.625 1.00 60.16 164 LYS A O 1
ATOM 1257 N N . LYS A 1 165 ? 46.787 9.332 -26.412 1.00 58.31 165 LYS A N 1
ATOM 1258 C CA . LYS A 1 165 ? 47.939 10.243 -26.379 1.00 58.31 165 LYS A CA 1
ATOM 1259 C C . LYS A 1 165 ? 49.266 9.496 -26.538 1.00 58.31 165 LYS A C 1
ATOM 1261 O O . LYS A 1 165 ? 50.176 10.034 -27.166 1.00 58.31 165 LYS A O 1
ATOM 1266 N N . ASP A 1 166 ? 49.354 8.269 -26.033 1.00 58.75 166 ASP A N 1
ATOM 1267 C CA . ASP A 1 166 ? 50.532 7.412 -26.198 1.00 58.75 166 ASP A CA 1
ATOM 1268 C C . ASP A 1 166 ? 50.615 6.814 -27.614 1.00 58.75 166 ASP A C 1
ATOM 1270 O O . ASP A 1 166 ? 51.698 6.750 -28.197 1.00 58.75 166 ASP A O 1
ATOM 1274 N N . GLU A 1 167 ? 49.474 6.499 -28.233 1.00 54.78 167 GLU A N 1
ATOM 1275 C CA . GLU A 1 167 ? 49.400 6.001 -29.615 1.00 54.78 167 GLU A CA 1
ATOM 1276 C C . GLU A 1 167 ? 49.850 7.060 -30.643 1.00 54.78 167 GLU A C 1
ATOM 1278 O O . GLU A 1 167 ? 50.637 6.777 -31.548 1.00 54.78 167 GLU A O 1
ATOM 1283 N N . HIS A 1 168 ? 49.468 8.328 -30.446 1.00 53.78 168 HIS A N 1
ATOM 1284 C CA . HIS A 1 168 ? 49.956 9.437 -31.275 1.00 53.78 168 HIS A CA 1
ATOM 1285 C C . HIS A 1 168 ? 51.448 9.751 -31.084 1.00 53.78 168 HIS A C 1
ATOM 1287 O O . HIS A 1 168 ? 52.065 10.321 -31.983 1.00 53.78 168 HIS A O 1
ATOM 1293 N N . ARG A 1 169 ? 52.045 9.385 -29.943 1.00 53.53 169 ARG A N 1
ATOM 1294 C CA . ARG A 1 169 ? 53.481 9.577 -29.687 1.00 53.53 169 ARG A CA 1
ATOM 1295 C C . ARG A 1 169 ? 54.335 8.469 -30.311 1.00 53.53 169 ARG A C 1
ATOM 1297 O O . ARG A 1 169 ? 55.480 8.735 -30.653 1.00 53.53 169 ARG A O 1
ATOM 1304 N N . SER A 1 170 ? 53.776 7.272 -30.502 1.00 56.69 170 SER A N 1
ATOM 1305 C CA . SER A 1 170 ? 54.462 6.147 -31.152 1.00 56.69 170 SER A CA 1
ATOM 1306 C C . SER A 1 170 ? 54.451 6.210 -32.685 1.00 56.69 170 SER A C 1
ATOM 1308 O O . SER A 1 170 ? 55.276 5.557 -33.308 1.00 56.69 170 SER A O 1
ATOM 1310 N N . ASN A 1 171 ? 53.551 6.991 -33.290 1.00 54.28 171 ASN A N 1
ATOM 1311 C CA . ASN A 1 171 ? 53.468 7.179 -34.748 1.00 54.28 171 ASN A CA 1
ATOM 1312 C C . ASN A 1 171 ? 54.301 8.365 -35.276 1.00 54.28 171 ASN A C 1
ATOM 1314 O O . ASN A 1 171 ? 54.226 8.682 -36.459 1.00 54.28 171 ASN A O 1
ATOM 1318 N N . ASN A 1 172 ? 55.043 9.052 -34.401 1.00 53.03 172 ASN A N 1
ATOM 1319 C CA . ASN A 1 172 ? 55.793 10.272 -34.724 1.00 53.03 172 ASN A CA 1
ATOM 1320 C C . ASN A 1 172 ? 57.299 10.161 -34.391 1.00 53.03 172 ASN A C 1
ATOM 1322 O O . ASN A 1 172 ? 57.969 11.182 -34.223 1.00 53.03 172 ASN A O 1
ATOM 1326 N N . VAL A 1 173 ? 57.811 8.930 -34.274 1.00 49.59 173 VAL A N 1
ATOM 1327 C CA . VAL A 1 173 ? 59.235 8.558 -34.164 1.00 49.59 173 VAL A CA 1
ATOM 1328 C C . VAL A 1 173 ? 59.532 7.557 -35.270 1.00 49.59 173 VAL A C 1
ATOM 1330 O O . VAL A 1 173 ? 60.602 7.692 -35.898 1.00 49.59 173 VAL A O 1
#

Radius of gyration: 29.72 Å; chains: 1; bounding box: 90×20×76 Å

Organism: Dreissena polymorpha (NCBI:txid45954)

pLDDT: mean 77.15, std 9.22, range [49.59, 91.88]